Protein AF-A0A2V8CUX0-F1 (afdb_monomer)

Nearest PDB structures (foldseek):
  5nzb-assembly1_A  TM=4.390E-01  e=9.319E-01  Betula pendula
  4esp-assembly1_A  TM=5.390E-01  e=1.920E+00  Arachis hypogaea
  5nzc-assembly2_B  TM=5.403E-01  e=1.718E+00  Betula pendula
  5ev0-assembly1_A  TM=4.543E-01  e=1.718E+00  Ambrosia artemisiifolia
  5nzc-assembly1_A  TM=4.390E-01  e=1.816E+00  Betula pendula

Structure (mmCIF, N/CA/C/O backbone):
data_AF-A0A2V8CUX0-F1
#
_entry.id   AF-A0A2V8CUX0-F1
#
loop_
_atom_site.group_PDB
_atom_site.id
_atom_site.type_symbol
_atom_site.label_atom_id
_atom_site.label_alt_id
_atom_site.label_comp_id
_atom_site.label_asym_id
_atom_site.label_entity_id
_atom_site.label_seq_id
_atom_site.pdbx_PDB_ins_code
_atom_site.Cartn_x
_atom_site.Cartn_y
_atom_site.Cartn_z
_atom_site.occupancy
_atom_site.B_iso_or_equiv
_atom_site.auth_seq_id
_atom_site.auth_comp_id
_atom_site.auth_asym_id
_atom_site.auth_atom_id
_atom_site.pdbx_PDB_model_num
ATOM 1 N N . MET A 1 1 ? -3.749 7.203 16.126 1.00 83.12 1 MET A N 1
ATOM 2 C CA . MET A 1 1 ? -3.237 6.177 15.194 1.00 83.12 1 MET A CA 1
ATOM 3 C C . MET A 1 1 ? -1.963 5.581 15.747 1.00 83.12 1 MET A C 1
ATOM 5 O O . MET A 1 1 ? -1.175 6.320 16.321 1.00 83.12 1 MET A O 1
ATOM 9 N N . LEU A 1 2 ? -1.787 4.272 15.601 1.00 88.00 2 LEU A N 1
ATOM 10 C CA . LEU A 1 2 ? -0.517 3.590 15.820 1.00 88.00 2 LEU A CA 1
ATOM 11 C C . LEU A 1 2 ? 0.067 3.249 14.449 1.00 88.00 2 LEU A C 1
ATOM 13 O O . LEU A 1 2 ? -0.591 2.577 13.651 1.00 88.00 2 LEU A O 1
ATOM 17 N N . THR A 1 3 ? 1.283 3.724 14.193 1.00 90.56 3 THR A N 1
ATOM 18 C CA . THR A 1 3 ? 1.967 3.558 12.910 1.00 90.56 3 THR A CA 1
ATOM 19 C C . THR A 1 3 ? 3.257 2.778 13.119 1.00 90.56 3 THR A C 1
ATOM 21 O O . THR A 1 3 ? 4.060 3.117 13.986 1.00 90.56 3 THR A O 1
ATOM 24 N N . SER A 1 4 ? 3.469 1.746 12.309 1.00 93.50 4 SER A N 1
ATOM 25 C CA . SER A 1 4 ? 4.714 0.979 12.256 1.00 93.50 4 SER A CA 1
ATOM 26 C C . SER A 1 4 ? 5.248 0.992 10.830 1.00 93.50 4 SER A C 1
ATOM 28 O O . SER A 1 4 ? 4.482 0.811 9.883 1.00 93.50 4 SER A O 1
ATOM 30 N N . GLN A 1 5 ? 6.549 1.224 10.664 1.00 94.88 5 GLN A N 1
ATOM 31 C CA . GLN A 1 5 ? 7.182 1.332 9.353 1.00 94.88 5 GLN A CA 1
ATOM 32 C C . GLN A 1 5 ? 8.436 0.465 9.273 1.00 94.88 5 GLN A C 1
ATOM 34 O O . GLN A 1 5 ? 9.250 0.448 10.193 1.00 94.88 5 GLN A O 1
ATOM 39 N N . CYS A 1 6 ? 8.596 -0.216 8.142 1.00 94.81 6 CYS A N 1
ATOM 40 C CA . CYS A 1 6 ? 9.781 -0.987 7.804 1.00 94.81 6 CYS A CA 1
ATOM 41 C C . CYS A 1 6 ? 10.342 -0.524 6.456 1.00 94.81 6 CYS A C 1
ATOM 43 O O . CYS A 1 6 ? 9.588 -0.220 5.526 1.00 94.81 6 CYS A O 1
ATOM 45 N N . PHE A 1 7 ? 11.668 -0.514 6.352 1.00 94.25 7 PHE A N 1
ATOM 46 C CA . PHE A 1 7 ? 12.398 -0.217 5.125 1.00 94.25 7 PHE A CA 1
ATOM 47 C C . PHE A 1 7 ? 13.236 -1.431 4.743 1.00 94.25 7 PHE A C 1
ATOM 49 O O . PHE A 1 7 ? 14.029 -1.921 5.543 1.00 94.25 7 PHE A O 1
ATOM 56 N N . PHE A 1 8 ? 13.056 -1.908 3.517 1.00 92.38 8 PHE A N 1
ATOM 57 C CA . PHE A 1 8 ? 13.758 -3.062 2.975 1.00 92.38 8 PHE A CA 1
ATOM 58 C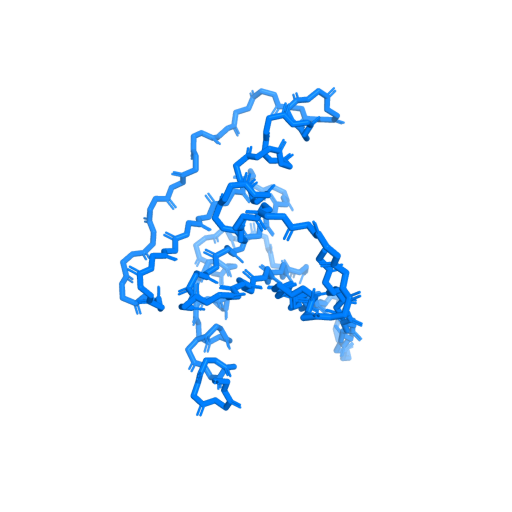 C . PHE A 1 8 ? 14.613 -2.612 1.797 1.00 92.38 8 PHE A C 1
ATOM 60 O O . PHE A 1 8 ? 14.095 -2.069 0.821 1.00 92.38 8 PHE A O 1
ATOM 67 N N . GLY A 1 9 ? 15.919 -2.834 1.894 1.00 91.25 9 GLY A N 1
ATOM 68 C CA . GLY A 1 9 ? 16.834 -2.740 0.761 1.00 91.25 9 GLY A CA 1
ATOM 69 C C . GLY A 1 9 ? 16.978 -4.091 0.066 1.00 91.25 9 GLY A C 1
ATOM 70 O O . GLY A 1 9 ? 16.717 -5.139 0.655 1.00 91.25 9 GLY A O 1
ATOM 71 N N . THR A 1 10 ? 17.419 -4.069 -1.186 1.00 83.31 10 THR A N 1
ATOM 72 C CA . THR A 1 10 ? 17.899 -5.267 -1.890 1.00 83.31 10 THR A CA 1
ATOM 73 C C . THR A 1 10 ? 19.376 -5.090 -2.238 1.00 83.31 10 THR A C 1
ATOM 75 O O . THR A 1 10 ? 19.922 -4.003 -2.074 1.00 83.31 10 THR A O 1
ATOM 78 N N . SER A 1 11 ? 20.027 -6.125 -2.772 1.00 81.31 11 SER A N 1
ATOM 79 C CA . SER A 1 11 ? 21.386 -6.013 -3.331 1.00 81.31 11 SER A CA 1
ATOM 80 C C . SER A 1 1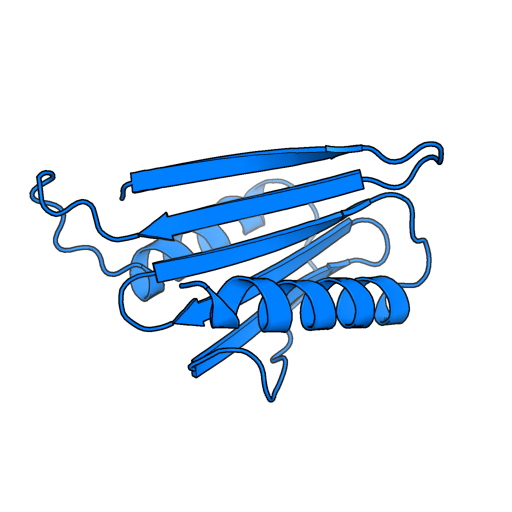1 ? 21.473 -5.107 -4.572 1.00 81.31 11 SER A C 1
ATOM 82 O O . SER A 1 11 ? 22.562 -4.830 -5.063 1.00 81.31 11 SER A O 1
ATOM 84 N N . THR A 1 12 ? 20.333 -4.637 -5.085 1.00 81.19 12 THR A N 1
ATOM 85 C CA . THR A 1 12 ? 20.223 -3.667 -6.183 1.00 81.19 12 THR A CA 1
ATOM 86 C C . THR A 1 12 ? 19.681 -2.335 -5.661 1.00 81.19 12 THR A C 1
ATOM 88 O O . THR A 1 12 ? 19.226 -2.249 -4.524 1.00 81.19 12 THR A O 1
ATOM 91 N N . ALA A 1 13 ? 19.603 -1.304 -6.508 1.00 81.50 13 ALA A N 1
ATOM 92 C CA . ALA A 1 13 ? 19.001 -0.007 -6.161 1.00 81.50 13 ALA A CA 1
ATOM 93 C C . ALA A 1 13 ? 17.473 -0.045 -5.884 1.00 81.50 13 ALA A C 1
ATOM 95 O O . ALA A 1 13 ? 16.817 0.997 -5.876 1.00 81.50 13 ALA A O 1
ATOM 96 N N . ARG A 1 14 ? 16.879 -1.231 -5.689 1.00 89.19 14 ARG A N 1
ATOM 97 C CA . ARG A 1 14 ? 15.474 -1.397 -5.309 1.00 89.19 14 ARG A CA 1
ATOM 98 C C . ARG A 1 14 ? 15.306 -1.326 -3.802 1.00 89.19 14 ARG A C 1
ATOM 100 O O . ARG A 1 14 ? 16.063 -1.944 -3.050 1.00 89.19 14 ARG A O 1
ATOM 107 N N . SER A 1 15 ? 14.255 -0.634 -3.392 1.00 92.31 15 SER A N 1
ATOM 108 C CA . SER A 1 15 ? 13.859 -0.496 -1.997 1.00 92.31 15 SER A CA 1
ATOM 109 C C . SER A 1 15 ? 12.350 -0.627 -1.847 1.00 92.31 15 SER A C 1
ATOM 111 O O . SER A 1 15 ? 11.591 -0.364 -2.781 1.00 92.31 15 SER A O 1
ATOM 113 N N . VAL A 1 16 ? 11.907 -1.039 -0.664 1.00 93.81 16 VAL A N 1
ATOM 114 C CA . VAL A 1 16 ? 10.492 -1.089 -0.299 1.00 93.81 16 VAL A CA 1
ATOM 115 C C . VAL A 1 16 ? 10.306 -0.403 1.043 1.00 93.81 16 VAL A C 1
ATOM 117 O O . VAL A 1 16 ? 10.986 -0.734 2.010 1.00 93.81 16 VAL A O 1
ATOM 120 N N . SER A 1 17 ? 9.365 0.534 1.116 1.00 94.00 17 SER A N 1
ATOM 121 C CA . SER A 1 17 ? 8.856 1.049 2.387 1.00 94.00 17 SER A CA 1
ATOM 122 C C . SER A 1 17 ? 7.458 0.489 2.609 1.00 94.00 17 SER A C 1
ATOM 124 O O . SER A 1 17 ? 6.581 0.683 1.765 1.00 94.00 17 SER A O 1
ATOM 126 N N . LEU A 1 18 ? 7.271 -0.215 3.725 1.00 94.38 18 LEU A N 1
ATOM 127 C CA . LEU A 1 18 ? 5.990 -0.759 4.166 1.00 94.38 18 LEU A CA 1
ATOM 128 C C . LEU A 1 18 ? 5.580 -0.046 5.450 1.00 94.38 18 LEU A C 1
ATOM 130 O O . LEU A 1 18 ? 6.293 -0.111 6.449 1.00 94.38 18 LEU A O 1
ATOM 134 N N . THR A 1 19 ? 4.419 0.593 5.434 1.00 95.06 19 THR A N 1
ATOM 135 C CA . THR A 1 19 ? 3.834 1.229 6.613 1.00 95.06 19 THR A CA 1
ATOM 136 C C . 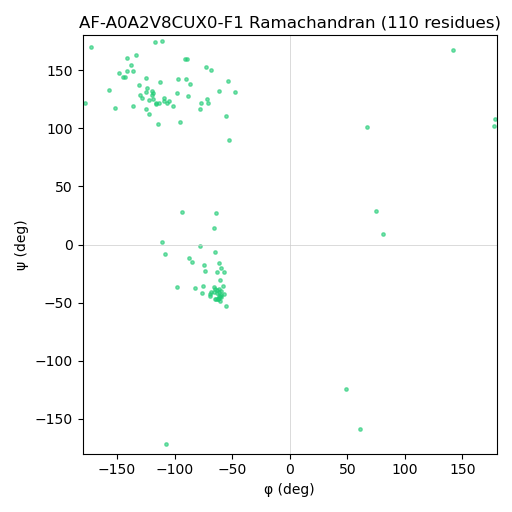THR A 1 19 ? 2.486 0.602 6.914 1.00 95.06 19 THR A C 1
ATOM 138 O O . THR A 1 19 ? 1.640 0.487 6.029 1.00 95.06 19 THR A O 1
ATOM 141 N N . VAL A 1 20 ? 2.280 0.243 8.175 1.00 93.75 20 VAL A N 1
ATOM 142 C CA . VAL A 1 20 ? 0.997 -0.184 8.721 1.00 93.75 20 VAL A CA 1
ATOM 143 C C . VAL A 1 20 ? 0.494 0.920 9.635 1.00 93.75 20 VAL A C 1
ATOM 145 O O . VAL A 1 20 ? 1.191 1.296 10.575 1.00 93.75 20 VAL A O 1
ATOM 148 N N . THR A 1 21 ? -0.707 1.426 9.378 1.00 92.31 21 THR A N 1
ATOM 149 C CA . THR A 1 21 ? -1.378 2.374 10.272 1.00 92.31 21 THR A CA 1
ATOM 150 C C . THR A 1 21 ? -2.687 1.770 10.736 1.00 92.31 21 THR A C 1
ATOM 152 O O . THR A 1 21 ? -3.491 1.351 9.907 1.00 92.31 21 THR A O 1
ATOM 155 N N . ARG A 1 22 ? -2.915 1.749 12.047 1.00 90.31 22 ARG A N 1
ATOM 156 C CA . ARG A 1 22 ? -4.153 1.248 12.654 1.00 90.31 22 ARG A CA 1
ATOM 157 C C . ARG A 1 22 ? -4.686 2.195 13.718 1.00 90.31 22 ARG A C 1
ATOM 159 O O . ARG A 1 22 ? -3.953 3.065 14.212 1.00 90.31 22 ARG A O 1
ATOM 166 N N . ALA A 1 23 ? -5.951 2.019 14.083 1.00 85.31 23 ALA A N 1
ATOM 167 C CA . ALA A 1 23 ? -6.502 2.673 15.262 1.00 85.31 23 ALA A CA 1
ATOM 168 C C . ALA A 1 23 ? -5.625 2.356 16.490 1.00 85.31 23 ALA A C 1
ATOM 170 O O . ALA A 1 23 ? -5.088 1.256 16.625 1.00 85.31 23 ALA A O 1
ATOM 171 N N . ASN A 1 24 ? -5.412 3.347 17.359 1.00 82.19 24 ASN A N 1
ATOM 172 C CA . ASN A 1 24 ? -4.725 3.103 18.625 1.00 82.19 24 ASN A CA 1
ATOM 173 C C . ASN A 1 24 ? -5.802 2.882 19.693 1.00 82.19 24 ASN A C 1
ATOM 175 O O . ASN A 1 24 ? -6.391 3.877 20.101 1.00 82.19 24 ASN A O 1
ATOM 179 N N . PRO A 1 25 ? -6.058 1.648 20.159 1.00 71.38 25 PRO A N 1
ATOM 180 C CA . PRO A 1 25 ? -7.110 1.396 21.145 1.00 71.38 25 PRO A CA 1
ATOM 181 C C . PRO A 1 25 ? -6.856 2.100 22.489 1.00 71.38 25 PRO A C 1
ATOM 183 O O . PRO A 1 25 ? -7.802 2.393 23.207 1.00 71.38 25 PRO A O 1
ATOM 186 N N . ALA A 1 26 ? -5.597 2.424 22.813 1.00 75.00 26 ALA A N 1
ATOM 187 C CA . ALA A 1 26 ? -5.235 3.182 24.014 1.00 75.00 26 ALA A CA 1
ATOM 188 C C . ALA A 1 26 ? -5.272 4.710 23.813 1.00 75.00 26 ALA A C 1
ATOM 190 O O . ALA A 1 26 ? -5.166 5.469 24.772 1.00 75.00 26 ALA A O 1
ATOM 191 N N . GLY A 1 27 ? -5.376 5.181 22.569 1.00 64.62 27 GLY A N 1
ATOM 192 C CA . GLY A 1 27 ? -5.461 6.601 22.255 1.00 64.62 27 GLY A CA 1
ATOM 193 C C . GLY A 1 27 ? -6.907 6.954 21.957 1.00 64.62 27 GLY A C 1
ATOM 194 O O . GLY A 1 27 ? -7.450 6.436 20.991 1.00 64.62 27 GLY A O 1
ATOM 195 N N . GLY A 1 28 ? -7.514 7.860 22.725 1.00 64.38 28 GLY A N 1
ATOM 196 C CA . GLY A 1 28 ? -8.915 8.298 22.578 1.00 64.38 28 GLY A CA 1
ATOM 197 C C . GLY A 1 28 ? -9.269 9.021 21.264 1.00 64.38 28 GLY A C 1
ATOM 198 O O . GLY A 1 28 ? -10.162 9.858 21.234 1.00 64.38 28 GLY A O 1
ATOM 199 N N . SER A 1 29 ? -8.552 8.752 20.174 1.00 67.81 29 SER A N 1
ATOM 200 C CA . SER A 1 29 ? -8.833 9.268 18.844 1.00 67.81 29 SER A CA 1
ATOM 201 C C . SER A 1 29 ? -9.985 8.483 18.220 1.00 67.81 29 SER A C 1
ATOM 203 O O . SER A 1 29 ? -9.857 7.296 17.937 1.00 67.81 29 SER A O 1
ATOM 205 N N . THR A 1 30 ? -11.090 9.173 17.946 1.00 70.69 30 THR A N 1
ATOM 206 C CA . THR A 1 30 ? -12.248 8.655 17.195 1.00 70.69 30 THR A CA 1
ATOM 207 C C . THR A 1 30 ? -12.014 8.628 15.681 1.00 70.69 30 THR A C 1
ATOM 209 O O . THR A 1 30 ? -12.889 8.229 14.912 1.00 70.69 30 THR A O 1
ATOM 212 N N . LEU A 1 31 ? -10.842 9.081 15.226 1.00 77.06 31 LEU A N 1
ATOM 213 C CA . LEU A 1 31 ? -10.523 9.178 13.813 1.00 77.06 31 LEU A CA 1
ATOM 214 C C . LEU A 1 31 ? -10.346 7.772 13.240 1.00 77.06 31 LEU A C 1
ATOM 216 O O . LEU A 1 31 ? -9.482 7.023 13.689 1.00 77.06 31 LEU A O 1
ATOM 220 N N . SER A 1 32 ? -11.141 7.417 12.230 1.00 81.06 32 SER A N 1
ATOM 221 C CA . SER A 1 32 ? -10.974 6.142 11.537 1.00 81.06 32 SER A CA 1
ATOM 222 C C . SER A 1 32 ? -9.728 6.173 10.641 1.00 81.06 32 SER A C 1
ATOM 224 O O . SER A 1 32 ? -9.346 7.234 10.140 1.00 81.06 32 SER A O 1
ATOM 226 N N . PRO A 1 33 ? -9.086 5.028 10.373 1.00 81.50 33 PRO A N 1
ATOM 227 C CA . PRO A 1 33 ? -7.941 4.959 9.463 1.00 81.50 33 PRO A CA 1
ATOM 228 C C . PRO A 1 33 ? -8.275 5.473 8.068 1.00 81.50 33 PRO A C 1
ATOM 230 O O . PRO A 1 33 ? -7.451 6.146 7.457 1.00 81.50 33 PRO A O 1
ATOM 233 N N . ARG A 1 34 ? -9.504 5.236 7.589 1.00 80.88 34 ARG A N 1
ATOM 234 C CA . ARG A 1 34 ? -10.003 5.795 6.327 1.00 80.88 34 ARG A CA 1
ATOM 235 C C . ARG A 1 34 ? -10.041 7.327 6.367 1.00 80.88 34 ARG A C 1
ATOM 237 O O . ARG A 1 34 ? -9.602 7.961 5.409 1.00 80.88 34 ARG A O 1
ATOM 244 N N . ALA A 1 35 ? -10.520 7.920 7.461 1.00 80.38 35 ALA A N 1
ATOM 245 C CA . ALA A 1 35 ? -10.561 9.372 7.632 1.00 80.38 35 ALA A CA 1
ATOM 246 C C . ALA A 1 35 ? -9.156 9.978 7.788 1.00 80.38 35 ALA A C 1
ATOM 248 O O . ALA A 1 35 ? -8.840 10.954 7.114 1.00 80.38 35 ALA A O 1
ATOM 249 N N . TYR A 1 36 ? -8.286 9.362 8.592 1.00 79.94 36 TYR A N 1
ATOM 250 C CA . TYR A 1 36 ? -6.888 9.780 8.737 1.00 79.94 36 TYR A CA 1
ATOM 251 C C . TYR A 1 36 ? -6.137 9.718 7.411 1.00 79.94 36 TYR A C 1
ATOM 253 O O . TYR A 1 36 ? -5.455 10.666 7.039 1.00 79.94 36 TYR A O 1
ATOM 261 N N . ARG A 1 37 ? -6.315 8.628 6.660 1.00 77.62 37 ARG A N 1
ATOM 262 C CA . ARG A 1 37 ? -5.771 8.473 5.315 1.00 77.62 37 ARG A CA 1
ATOM 263 C C . ARG A 1 37 ? -6.215 9.631 4.416 1.00 77.62 37 ARG A C 1
AT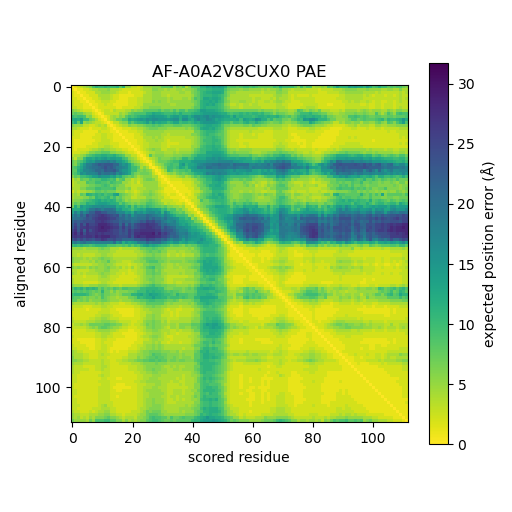OM 265 O O . ARG A 1 37 ? -5.359 10.282 3.830 1.00 77.62 37 ARG A O 1
ATOM 272 N N . ARG A 1 38 ? -7.521 9.922 4.329 1.00 76.94 38 ARG A N 1
ATOM 273 C CA . ARG A 1 38 ? -8.039 11.051 3.529 1.00 76.94 38 ARG A CA 1
ATOM 274 C C . ARG A 1 38 ? -7.428 12.391 3.952 1.00 76.94 38 ARG A C 1
ATOM 276 O O . ARG A 1 38 ? -7.026 13.157 3.089 1.00 76.94 38 ARG A O 1
ATOM 283 N N . GLN A 1 39 ? -7.288 12.644 5.253 1.00 75.62 39 GLN A N 1
ATOM 284 C CA . GLN A 1 39 ? -6.647 13.866 5.752 1.00 75.62 39 GLN A CA 1
ATOM 285 C C . GLN A 1 39 ? -5.168 13.974 5.355 1.00 75.62 39 GLN A C 1
ATOM 287 O O . GLN A 1 39 ? -4.734 15.051 4.962 1.00 75.62 39 GLN A O 1
ATOM 292 N N . GLN A 1 40 ? -4.400 12.879 5.426 1.00 69.19 40 GLN A N 1
ATOM 293 C CA . GLN A 1 40 ? -2.993 12.881 5.001 1.00 69.19 40 GLN A CA 1
ATOM 294 C C . GLN A 1 40 ? -2.860 13.180 3.505 1.00 69.19 40 GLN A C 1
ATOM 296 O O . GLN A 1 40 ? -2.004 13.965 3.118 1.00 69.19 40 GLN A O 1
ATOM 301 N N . PHE A 1 41 ? -3.763 12.644 2.679 1.00 64.69 41 PHE A N 1
ATOM 302 C CA . PHE A 1 41 ? -3.776 12.936 1.245 1.00 64.69 41 PHE A CA 1
ATOM 303 C C . PHE A 1 41 ? -4.006 14.416 0.926 1.00 64.69 41 PHE A C 1
ATOM 305 O O . PHE A 1 41 ? -3.326 14.943 0.056 1.00 64.69 41 PHE A O 1
ATOM 312 N N . HIS A 1 42 ? -4.873 15.104 1.671 1.00 57.25 42 HIS A N 1
ATOM 313 C CA . HIS A 1 42 ? -5.068 16.550 1.510 1.00 57.25 42 HIS A CA 1
ATOM 314 C C . HIS A 1 42 ? -3.908 17.394 2.056 1.00 57.25 42 HIS A C 1
ATOM 316 O O . HIS A 1 42 ? -3.732 18.539 1.649 1.00 57.25 42 HIS A O 1
ATOM 322 N N . ARG A 1 43 ? -3.106 16.859 2.987 1.00 52.00 43 ARG A N 1
ATOM 323 C CA . ARG A 1 43 ? -1.934 17.564 3.524 1.00 52.00 43 ARG A CA 1
ATOM 324 C C . ARG A 1 43 ? -0.714 17.435 2.609 1.00 52.00 43 ARG A C 1
ATOM 326 O O . ARG A 1 43 ? 0.019 18.406 2.448 1.00 52.00 43 ARG A O 1
ATOM 333 N N . ASP A 1 44 ? -0.532 16.271 1.989 1.00 46.56 44 ASP A N 1
ATOM 334 C CA . ASP A 1 44 ? 0.586 15.985 1.080 1.00 46.56 44 ASP A CA 1
ATOM 335 C C . ASP A 1 44 ? 0.429 16.668 -0.300 1.00 46.56 44 ASP A C 1
ATOM 337 O O . ASP A 1 44 ? 1.423 16.867 -1.000 1.00 46.56 44 ASP A O 1
ATOM 341 N N . GLU A 1 45 ? -0.782 17.115 -0.670 1.00 46.66 45 GLU A N 1
ATOM 342 C CA . GLU A 1 45 ? -1.050 17.930 -1.876 1.00 46.66 45 GLU A CA 1
ATOM 343 C C . GLU A 1 45 ? -0.238 19.240 -1.923 1.00 46.66 45 GLU A C 1
ATOM 345 O O . GLU A 1 45 ? 0.016 19.775 -3.003 1.00 46.66 45 GLU A O 1
ATOM 350 N N . HIS A 1 46 ? 0.210 19.750 -0.771 1.00 40.09 46 HIS A N 1
ATOM 351 C CA . HIS A 1 46 ? 1.004 20.976 -0.695 1.00 40.09 46 HIS A CA 1
ATOM 352 C C . HIS A 1 46 ? 2.514 20.768 -0.905 1.00 40.09 46 HIS A C 1
ATOM 354 O O . HIS A 1 46 ? 3.210 21.757 -1.141 1.00 40.09 46 HIS A O 1
ATOM 360 N N . GLU A 1 47 ? 3.044 19.536 -0.843 1.00 41.59 47 GLU A N 1
ATOM 361 C CA . GLU A 1 47 ? 4.497 19.333 -0.710 1.00 41.59 47 GLU A CA 1
ATOM 362 C C . GLU A 1 47 ? 5.245 18.793 -1.935 1.00 41.59 47 GLU A C 1
ATOM 364 O O . GLU A 1 47 ? 6.473 18.839 -1.913 1.00 41.59 47 GLU A O 1
ATOM 369 N N . LYS A 1 48 ? 4.587 18.364 -3.024 1.00 39.38 48 LYS A N 1
ATOM 370 C CA . LYS A 1 48 ? 5.210 18.231 -4.363 1.00 39.38 48 LYS A CA 1
ATOM 371 C C . LYS A 1 48 ? 4.199 17.773 -5.413 1.00 39.38 48 LYS A C 1
ATOM 373 O O . LYS A 1 48 ? 3.682 16.669 -5.337 1.00 39.38 48 LYS A O 1
ATOM 378 N N . GLU A 1 49 ? 4.060 18.607 -6.441 1.00 39.00 49 GLU A N 1
ATOM 379 C CA . GLU A 1 49 ? 3.526 18.278 -7.767 1.00 39.00 49 GLU A CA 1
ATOM 380 C C . GLU A 1 49 ? 2.032 17.913 -7.820 1.00 39.00 49 GLU A C 1
ATOM 382 O O . GLU A 1 49 ? 1.604 16.786 -7.588 1.00 39.00 49 GLU A O 1
ATOM 387 N N . ARG A 1 50 ? 1.243 18.908 -8.245 1.00 40.47 50 ARG A N 1
ATOM 388 C CA . ARG A 1 50 ? -0.074 18.741 -8.866 1.00 40.47 50 ARG A CA 1
ATOM 389 C C . ARG A 1 50 ? 0.023 17.764 -10.047 1.00 40.47 50 ARG A C 1
ATOM 391 O O . ARG A 1 50 ? 0.311 18.217 -11.145 1.00 40.47 50 ARG A O 1
ATOM 398 N N . ASP A 1 51 ? -0.164 16.468 -9.819 1.00 42.84 51 ASP A N 1
ATOM 399 C CA . ASP A 1 51 ? -0.908 15.557 -10.704 1.00 42.84 51 ASP A CA 1
ATOM 400 C C . ASP A 1 51 ? -0.865 14.127 -10.150 1.00 42.84 51 ASP A C 1
ATOM 402 O O . ASP A 1 51 ? 0.142 13.430 -10.278 1.00 42.84 51 ASP A O 1
ATOM 406 N N . THR A 1 52 ? -1.941 13.671 -9.510 1.00 51.97 52 THR A N 1
ATOM 407 C CA . THR A 1 52 ? -2.557 12.358 -9.773 1.00 51.97 52 THR A CA 1
ATOM 408 C C . THR A 1 52 ? -3.727 12.169 -8.825 1.00 51.97 52 THR A C 1
ATOM 410 O O . THR A 1 52 ? -3.550 11.904 -7.635 1.00 51.97 52 THR A O 1
ATOM 413 N N . GLU A 1 53 ? -4.939 12.240 -9.370 1.00 66.69 53 GLU A N 1
ATOM 414 C CA . GLU A 1 53 ? -6.099 11.637 -8.727 1.00 66.69 53 GLU A CA 1
ATOM 415 C C . GLU A 1 53 ? -5.737 10.209 -8.298 1.00 66.69 53 GLU A C 1
ATOM 417 O O . GLU A 1 53 ? -5.146 9.437 -9.063 1.00 66.69 53 GLU A O 1
ATOM 422 N N . ALA A 1 54 ? -6.033 9.866 -7.045 1.00 79.75 54 ALA A N 1
ATOM 423 C CA . ALA A 1 54 ? -5.748 8.544 -6.514 1.00 79.75 54 ALA A CA 1
ATOM 424 C C . ALA A 1 54 ? -6.410 7.476 -7.403 1.00 79.75 54 ALA A C 1
ATOM 426 O O . ALA A 1 54 ? -7.634 7.344 -7.429 1.00 79.75 54 ALA A O 1
ATOM 427 N N . ARG A 1 55 ? -5.605 6.691 -8.127 1.00 88.62 55 ARG A N 1
ATOM 428 C CA . ARG A 1 55 ? -6.105 5.674 -9.060 1.00 88.62 55 ARG A CA 1
ATOM 429 C C . ARG A 1 55 ? -6.577 4.459 -8.283 1.00 88.62 55 ARG A C 1
ATOM 431 O O . ARG A 1 55 ? -5.787 3.859 -7.555 1.00 88.62 55 ARG A O 1
ATOM 438 N N . LEU A 1 56 ? -7.841 4.075 -8.443 1.00 90.19 56 LEU A N 1
ATOM 439 C CA . LEU A 1 56 ? -8.385 2.872 -7.813 1.00 90.19 56 LEU A CA 1
ATOM 440 C C . LEU A 1 56 ? -7.640 1.624 -8.313 1.00 90.19 56 LEU A C 1
ATOM 442 O O . LEU A 1 56 ? -7.473 1.422 -9.514 1.00 90.19 56 LEU A O 1
ATOM 446 N N . ILE A 1 57 ? -7.223 0.767 -7.385 1.00 93.50 57 ILE A N 1
ATOM 447 C CA . ILE A 1 57 ? -6.576 -0.514 -7.669 1.00 93.50 57 ILE A CA 1
ATOM 448 C C . ILE A 1 57 ? -7.498 -1.632 -7.191 1.00 93.50 57 ILE A C 1
ATOM 450 O O . ILE A 1 57 ? -7.588 -1.927 -6.003 1.00 93.50 57 ILE A O 1
ATOM 454 N N . ALA A 1 58 ? -8.179 -2.277 -8.135 1.00 93.12 58 ALA A N 1
ATOM 455 C CA . ALA A 1 58 ? -9.104 -3.358 -7.823 1.00 93.12 58 ALA A CA 1
ATOM 456 C C . ALA A 1 58 ? -8.391 -4.622 -7.304 1.00 93.12 58 ALA A C 1
ATOM 458 O O . ALA A 1 58 ? -7.262 -4.949 -7.704 1.00 93.12 58 ALA A O 1
ATOM 459 N N . GLY A 1 59 ? -9.100 -5.372 -6.455 1.00 93.00 59 GLY A N 1
ATOM 460 C CA . GLY A 1 59 ? -8.691 -6.694 -5.974 1.00 93.00 59 GLY A CA 1
ATOM 461 C C . GLY A 1 59 ? -7.579 -6.676 -4.924 1.00 93.00 59 GLY A C 1
ATOM 462 O O . GLY A 1 59 ? -6.792 -7.616 -4.878 1.00 93.00 59 GLY A O 1
ATOM 463 N N . VAL A 1 60 ? -7.469 -5.611 -4.124 1.00 94.19 60 VAL A N 1
ATOM 464 C CA . VAL A 1 60 ? -6.517 -5.511 -3.007 1.00 94.19 60 VAL A CA 1
ATOM 465 C C . VAL A 1 60 ? -7.227 -4.926 -1.792 1.00 94.19 60 VAL A C 1
ATOM 467 O O . VAL A 1 60 ? -7.684 -3.789 -1.839 1.00 94.19 60 VAL A O 1
ATOM 470 N N . GLY A 1 61 ? -7.275 -5.684 -0.695 1.00 90.25 61 GLY A N 1
ATOM 471 C CA . GLY A 1 61 ? -7.999 -5.264 0.508 1.00 90.25 61 GLY A CA 1
ATOM 472 C C . GLY A 1 61 ? -9.494 -5.060 0.248 1.00 90.25 61 GLY A C 1
ATOM 473 O O . GLY A 1 61 ? -10.044 -5.600 -0.710 1.00 90.25 61 GLY A O 1
ATOM 474 N N . GLU A 1 62 ? -10.136 -4.284 1.113 1.00 92.31 62 GLU A N 1
ATOM 475 C CA . GLU A 1 62 ? -11.503 -3.796 0.888 1.00 92.31 62 GLU A CA 1
ATOM 476 C C . GLU A 1 62 ? -11.517 -2.674 -0.151 1.00 92.31 62 GLU A C 1
ATOM 478 O O . GLU A 1 62 ? -12.435 -2.556 -0.956 1.00 92.31 62 GLU A O 1
ATOM 483 N N . GLU A 1 63 ? -10.476 -1.846 -0.133 1.00 91.56 63 GLU A N 1
ATOM 484 C CA . GLU A 1 63 ? -10.339 -0.702 -1.016 1.00 91.56 63 GLU A CA 1
ATOM 485 C C . GLU A 1 63 ? -8.857 -0.343 -1.142 1.00 91.56 63 GLU A C 1
ATOM 487 O O . GLU A 1 63 ? -8.147 -0.249 -0.137 1.00 91.56 63 GLU A O 1
ATOM 492 N N . ALA A 1 64 ? -8.368 -0.127 -2.362 1.00 93.38 64 ALA A N 1
ATOM 493 C CA . ALA A 1 64 ? -6.975 0.230 -2.578 1.00 93.38 64 ALA A CA 1
ATOM 494 C C . ALA A 1 64 ? -6.795 1.266 -3.676 1.00 93.38 64 ALA A C 1
ATOM 496 O O . ALA A 1 64 ? -7.559 1.327 -4.636 1.00 93.38 64 ALA A O 1
ATOM 497 N N . TYR A 1 65 ? -5.753 2.077 -3.527 1.00 92.06 65 TYR A N 1
ATOM 498 C CA . TYR A 1 65 ? -5.468 3.184 -4.423 1.00 92.06 65 TYR A CA 1
ATOM 499 C C . TYR A 1 65 ? -3.980 3.385 -4.601 1.00 92.06 65 TYR A C 1
ATOM 501 O O . TYR A 1 65 ? -3.207 3.264 -3.651 1.00 92.06 65 TYR A O 1
ATOM 509 N N . TRP A 1 66 ? -3.598 3.764 -5.806 1.00 91.25 66 TRP A N 1
ATOM 510 C CA . TRP A 1 66 ? -2.266 4.225 -6.122 1.00 91.25 66 TRP A CA 1
ATOM 511 C C . TRP A 1 66 ? -2.229 5.748 -6.134 1.00 91.25 66 TRP A C 1
ATOM 513 O O . TRP A 1 66 ? -3.046 6.388 -6.796 1.00 91.25 66 TRP A O 1
ATOM 523 N N . THR A 1 67 ? -1.255 6.317 -5.436 1.00 87.06 67 THR A N 1
ATOM 524 C CA . THR A 1 67 ? -0.959 7.751 -5.493 1.00 87.06 67 THR A CA 1
ATOM 525 C C . THR A 1 67 ? 0.493 7.942 -5.869 1.00 87.06 67 THR A C 1
ATOM 527 O O . THR A 1 67 ? 1.369 7.322 -5.256 1.00 87.06 67 THR A O 1
ATOM 530 N N . GLY A 1 68 ? 0.755 8.800 -6.845 1.00 81.06 68 GLY A N 1
ATOM 531 C CA . GLY A 1 68 ? 2.104 9.064 -7.306 1.00 81.06 68 GLY A CA 1
ATOM 532 C C . GLY A 1 68 ? 2.191 9.257 -8.807 1.00 81.06 68 GLY A C 1
ATOM 533 O O .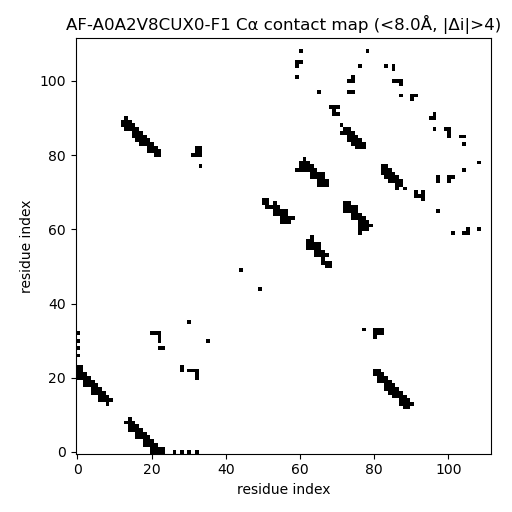 GLY A 1 68 ? 1.278 8.920 -9.561 1.00 81.06 68 GLY A O 1
ATOM 534 N N . ASN A 1 69 ? 3.348 9.757 -9.209 1.00 74.25 69 ASN A N 1
ATOM 535 C CA . ASN A 1 69 ? 3.697 10.090 -10.573 1.00 74.25 69 ASN A CA 1
ATOM 536 C C . ASN A 1 69 ? 4.707 9.082 -11.153 1.00 74.25 69 ASN A C 1
ATOM 538 O O . ASN A 1 69 ? 5.079 8.069 -10.547 1.00 74.25 69 ASN A O 1
ATOM 542 N N . ARG A 1 70 ? 5.223 9.391 -12.347 1.00 72.19 70 ARG A N 1
ATOM 543 C CA . ARG A 1 70 ? 6.211 8.551 -13.040 1.00 72.19 70 ARG A CA 1
ATOM 544 C C . ARG A 1 70 ? 7.520 8.341 -12.264 1.00 72.19 70 ARG A C 1
ATOM 546 O O . ARG A 1 70 ? 8.207 7.351 -12.507 1.00 72.19 70 ARG A O 1
ATOM 553 N N . PHE A 1 71 ? 7.858 9.189 -11.298 1.00 74.56 71 PHE A N 1
ATOM 554 C CA . PHE A 1 71 ? 9.093 9.093 -10.517 1.00 74.56 71 PHE A CA 1
ATOM 555 C C . PHE A 1 71 ? 8.909 8.416 -9.158 1.00 74.56 71 PHE A C 1
ATOM 557 O O . PHE A 1 71 ? 9.793 7.673 -8.733 1.00 74.56 71 PHE A O 1
ATOM 564 N N . ALA A 1 72 ? 7.777 8.638 -8.493 1.00 81.94 72 ALA A N 1
ATOM 565 C CA . ALA A 1 72 ? 7.520 8.122 -7.155 1.00 81.94 72 ALA A CA 1
ATOM 566 C C . ALA A 1 72 ? 6.035 7.837 -6.943 1.00 81.94 72 ALA A C 1
ATOM 568 O O . ALA A 1 72 ? 5.178 8.541 -7.462 1.00 81.94 72 ALA A O 1
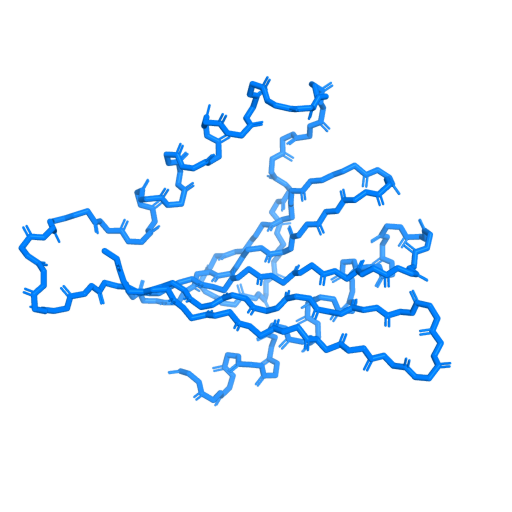ATOM 569 N N . GLY A 1 73 ? 5.729 6.827 -6.131 1.00 89.00 73 GLY A N 1
ATOM 570 C CA . GLY A 1 73 ? 4.357 6.532 -5.747 1.00 89.00 73 GLY A CA 1
ATOM 571 C C . GLY A 1 73 ? 4.250 5.461 -4.676 1.00 89.00 73 GLY A C 1
ATOM 572 O O . GLY A 1 73 ? 5.234 4.802 -4.312 1.00 89.00 73 GLY A O 1
ATOM 573 N N . ALA A 1 74 ? 3.043 5.316 -4.146 1.00 93.19 74 ALA A N 1
ATOM 574 C CA . ALA A 1 74 ? 2.717 4.318 -3.149 1.00 93.19 74 ALA A CA 1
ATOM 575 C C . ALA A 1 74 ? 1.308 3.754 -3.357 1.00 93.19 74 ALA A C 1
ATOM 577 O O . ALA A 1 74 ? 0.369 4.463 -3.720 1.00 93.19 74 ALA A O 1
ATOM 578 N N . LEU A 1 75 ? 1.175 2.459 -3.077 1.00 94.75 75 LEU A N 1
ATOM 579 C CA . LEU A 1 75 ? -0.098 1.766 -2.983 1.00 94.75 75 LEU A CA 1
ATOM 580 C C . LEU A 1 75 ? -0.614 1.866 -1.552 1.00 94.75 75 LEU A C 1
ATOM 582 O O . LEU A 1 75 ? 0.087 1.488 -0.614 1.00 94.75 75 LEU A O 1
ATOM 586 N N . TYR A 1 76 ? -1.853 2.310 -1.402 1.00 93.75 76 TYR A N 1
ATOM 587 C CA . TYR A 1 76 ? -2.575 2.326 -0.142 1.00 93.75 76 TYR A CA 1
ATOM 588 C C . TYR A 1 76 ? -3.679 1.282 -0.190 1.00 93.75 76 TYR A C 1
ATOM 590 O O . TYR A 1 76 ? -4.492 1.333 -1.106 1.00 93.75 76 TYR A O 1
ATOM 598 N N . ALA A 1 77 ? -3.732 0.369 0.776 1.00 94.62 77 ALA A N 1
ATOM 599 C CA . ALA A 1 77 ? -4.754 -0.675 0.845 1.00 94.62 77 ALA A CA 1
ATOM 600 C C . ALA A 1 77 ? -5.424 -0.686 2.221 1.00 94.62 77 ALA A C 1
ATOM 602 O O . ALA A 1 77 ? -4.738 -0.765 3.238 1.00 94.62 77 ALA A O 1
ATOM 603 N N . LEU A 1 78 ? -6.751 -0.602 2.241 1.00 91.62 78 LEU A N 1
ATOM 604 C CA . LEU A 1 78 ? -7.589 -0.642 3.434 1.00 91.62 78 LEU A CA 1
ATOM 605 C C . LEU A 1 78 ? -8.004 -2.077 3.764 1.00 91.62 78 LEU A C 1
ATOM 607 O O . LEU A 1 78 ? -8.292 -2.883 2.874 1.00 91.62 78 LEU A O 1
ATOM 611 N N . ARG A 1 79 ? -8.054 -2.365 5.062 1.00 89.69 79 ARG A N 1
ATOM 612 C CA . ARG A 1 79 ? -8.640 -3.574 5.638 1.00 89.69 79 ARG A CA 1
ATOM 613 C C . ARG A 1 79 ? -9.124 -3.231 7.042 1.00 89.69 79 ARG A C 1
ATOM 615 O O . ARG A 1 79 ? -8.298 -2.875 7.874 1.00 89.69 79 ARG A O 1
ATOM 622 N N . GLY A 1 80 ? -10.423 -3.323 7.303 1.00 86.88 80 GLY A N 1
ATOM 623 C CA . GLY A 1 80 ? -11.012 -3.007 8.601 1.00 86.88 80 GLY A CA 1
ATOM 624 C C . GLY A 1 80 ? -10.554 -1.655 9.161 1.00 86.88 80 GLY A C 1
ATOM 625 O O . GLY A 1 80 ? -10.665 -0.610 8.514 1.00 86.88 80 GLY A O 1
ATOM 626 N N . ASP A 1 81 ? -10.004 -1.681 10.374 1.00 86.62 81 ASP A N 1
ATOM 627 C CA . ASP A 1 81 ? -9.484 -0.520 11.097 1.00 86.62 81 ASP A CA 1
ATOM 628 C C . ASP A 1 81 ? -7.973 -0.291 10.880 1.00 86.62 81 ASP A C 1
ATOM 630 O O . ASP A 1 81 ? -7.291 0.344 11.697 1.00 86.62 81 ASP A O 1
ATOM 634 N N . MET A 1 82 ? -7.452 -0.710 9.728 1.00 89.88 82 MET A N 1
ATOM 635 C CA . MET A 1 82 ? -6.078 -0.446 9.333 1.00 89.88 82 MET A CA 1
ATOM 636 C C . MET A 1 82 ? -5.925 -0.127 7.844 1.00 89.88 82 MET A C 1
ATOM 638 O O . MET A 1 82 ? -6.765 -0.444 7.000 1.00 89.88 82 MET A O 1
ATOM 642 N N . PHE A 1 83 ? -4.802 0.503 7.505 1.00 91.94 83 PHE A N 1
ATOM 643 C CA . PHE A 1 83 ? -4.341 0.587 6.128 1.00 91.94 83 PHE A CA 1
ATOM 644 C C . PHE A 1 83 ? -2.845 0.323 6.007 1.00 91.94 83 PHE A C 1
ATOM 646 O O . PHE A 1 83 ? -2.043 0.640 6.891 1.00 91.94 83 PHE A O 1
ATOM 653 N N . LEU A 1 84 ? -2.487 -0.237 4.859 1.00 94.12 84 LEU A N 1
ATOM 654 C CA . LEU A 1 84 ? -1.124 -0.418 4.394 1.00 94.12 84 LEU A CA 1
ATOM 655 C C . LEU A 1 84 ? -0.753 0.710 3.447 1.00 94.12 84 LEU A C 1
ATOM 657 O O . LEU A 1 84 ? -1.570 1.093 2.616 1.00 94.12 84 LEU A O 1
ATOM 661 N N . ARG A 1 85 ? 0.491 1.176 3.520 1.00 94.75 85 ARG A N 1
ATOM 662 C CA . ARG A 1 85 ? 1.140 1.988 2.488 1.00 94.75 85 ARG A CA 1
ATOM 663 C C . ARG A 1 85 ? 2.404 1.272 2.029 1.00 94.75 85 ARG A C 1
ATOM 665 O O . ARG A 1 85 ? 3.263 0.969 2.853 1.00 94.75 85 ARG A O 1
ATOM 672 N N . ILE A 1 86 ? 2.519 1.017 0.730 1.00 95.50 86 ILE A N 1
ATOM 673 C CA . ILE A 1 86 ? 3.654 0.318 0.119 1.00 95.50 86 ILE A CA 1
ATOM 674 C C . ILE A 1 86 ? 4.239 1.190 -0.980 1.00 95.50 86 ILE A C 1
ATOM 676 O O . ILE A 1 86 ? 3.573 1.449 -1.979 1.00 95.50 86 ILE A O 1
ATOM 680 N N . SER A 1 87 ? 5.488 1.614 -0.820 1.00 94.38 87 SER A N 1
ATOM 681 C CA . SER A 1 87 ? 6.240 2.315 -1.864 1.00 94.38 87 SER A CA 1
ATOM 682 C C . SER A 1 87 ? 7.396 1.450 -2.349 1.00 94.38 87 SER A C 1
ATOM 684 O O . SER A 1 87 ? 8.047 0.790 -1.538 1.00 94.38 87 SER A O 1
ATOM 686 N N . VAL A 1 88 ? 7.637 1.450 -3.662 1.00 93.88 88 VAL A N 1
ATOM 687 C CA . VAL A 1 88 ? 8.678 0.646 -4.316 1.00 93.88 88 VAL A CA 1
ATOM 688 C C . VAL A 1 88 ? 9.629 1.567 -5.072 1.00 93.88 88 VAL A C 1
ATOM 690 O O . VAL A 1 88 ? 9.247 2.181 -6.068 1.00 93.88 88 VAL A O 1
ATOM 693 N N . GLY A 1 89 ? 10.868 1.655 -4.597 1.00 91.12 89 GLY A N 1
ATOM 694 C CA . GLY A 1 89 ? 11.955 2.390 -5.234 1.00 91.12 89 GLY A CA 1
ATOM 695 C C . GLY A 1 89 ? 12.743 1.529 -6.222 1.00 91.12 89 GLY A C 1
ATOM 696 O O . GLY A 1 89 ? 12.727 0.299 -6.158 1.00 91.12 89 GLY A O 1
ATOM 697 N N . GLY A 1 90 ? 13.453 2.179 -7.146 1.00 89.81 90 GLY A N 1
ATOM 698 C CA . GLY A 1 90 ? 14.374 1.509 -8.076 1.00 89.81 90 GLY A CA 1
ATOM 699 C C . GLY A 1 90 ? 13.726 0.847 -9.296 1.00 89.81 90 GLY A C 1
ATOM 700 O O . GLY A 1 90 ? 14.405 0.144 -10.042 1.00 89.81 90 GLY A O 1
ATOM 701 N N . ILE A 1 91 ? 12.429 1.067 -9.532 1.00 90.56 91 ILE A N 1
ATOM 702 C CA . ILE A 1 91 ? 11.729 0.646 -10.753 1.00 90.56 91 ILE A CA 1
ATOM 703 C C . ILE A 1 91 ? 11.251 1.904 -11.490 1.00 90.56 91 ILE A C 1
ATOM 705 O O . ILE A 1 91 ? 10.533 2.731 -10.923 1.00 90.56 91 ILE A O 1
ATOM 709 N N . ARG A 1 92 ? 11.687 2.059 -12.748 1.00 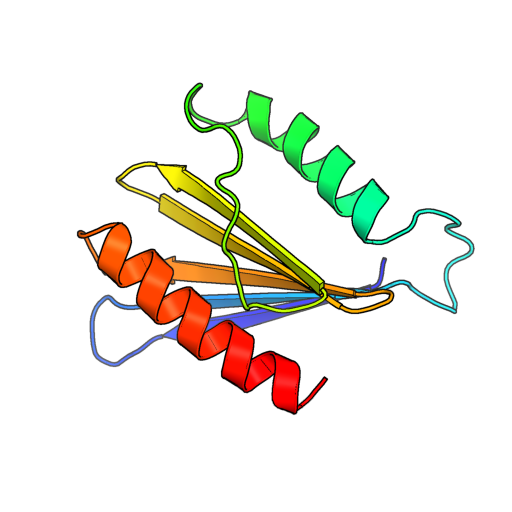87.31 92 ARG A N 1
ATOM 710 C CA . ARG A 1 92 ? 11.344 3.213 -13.598 1.00 87.31 92 ARG A CA 1
ATOM 711 C C . ARG A 1 92 ? 9.922 3.135 -14.141 1.00 87.31 92 ARG A C 1
ATOM 713 O O . ARG A 1 92 ? 9.233 4.146 -14.162 1.00 87.31 92 ARG A O 1
ATOM 720 N N . ASP A 1 93 ? 9.513 1.945 -14.567 1.00 90.94 93 ASP A N 1
ATOM 721 C CA . ASP A 1 93 ? 8.175 1.715 -15.095 1.00 90.94 93 ASP A CA 1
ATOM 722 C C . ASP A 1 93 ? 7.129 1.754 -13.973 1.00 90.94 93 ASP A C 1
ATOM 724 O O . ASP A 1 93 ? 7.233 1.046 -12.966 1.00 90.94 93 ASP A O 1
ATOM 728 N N . GLU A 1 94 ? 6.122 2.608 -14.129 1.00 90.62 94 GLU A N 1
ATOM 729 C CA . GLU A 1 94 ? 5.100 2.791 -13.105 1.00 90.62 94 GLU A CA 1
ATOM 730 C C . GLU A 1 94 ? 4.208 1.556 -12.962 1.00 90.62 94 GLU A C 1
ATOM 732 O O . GLU A 1 94 ? 3.890 1.153 -11.842 1.00 90.62 94 GLU A O 1
ATOM 737 N N . GLN A 1 95 ? 3.829 0.926 -14.072 1.00 91.81 95 GLN A N 1
ATOM 738 C CA . GLN A 1 95 ? 2.934 -0.222 -14.042 1.00 91.81 95 GLN A CA 1
ATOM 739 C C . GLN A 1 95 ? 3.595 -1.419 -13.346 1.00 91.81 95 GLN A C 1
ATOM 741 O O . GLN A 1 95 ? 2.955 -2.105 -12.546 1.00 91.81 95 GLN A O 1
ATOM 746 N N . ALA A 1 96 ? 4.902 -1.602 -13.535 1.00 93.50 96 ALA A N 1
ATOM 747 C CA . ALA A 1 96 ? 5.722 -2.559 -12.807 1.00 93.50 96 ALA A CA 1
ATOM 748 C C . ALA A 1 96 ? 5.822 -2.225 -11.309 1.00 93.50 96 ALA A C 1
ATOM 750 O O . ALA A 1 96 ? 5.757 -3.140 -10.480 1.00 93.50 96 ALA A O 1
ATOM 751 N N . ARG A 1 97 ? 5.921 -0.941 -10.922 1.00 93.69 97 ARG A N 1
ATOM 752 C CA . ARG A 1 97 ? 5.834 -0.538 -9.502 1.00 93.69 97 ARG A CA 1
ATOM 753 C C . ARG A 1 97 ? 4.479 -0.891 -8.902 1.00 93.69 97 ARG A C 1
ATOM 755 O O . ARG A 1 97 ? 4.445 -1.488 -7.827 1.00 93.69 97 ARG A O 1
ATOM 762 N N . ILE A 1 98 ? 3.385 -0.573 -9.596 1.00 94.12 98 ILE A N 1
ATOM 763 C CA . ILE A 1 98 ? 2.016 -0.878 -9.158 1.00 94.12 98 ILE A CA 1
ATOM 764 C C . ILE A 1 98 ? 1.834 -2.389 -9.002 1.00 94.12 98 ILE A C 1
ATOM 766 O O . ILE A 1 98 ? 1.361 -2.842 -7.961 1.00 94.12 98 ILE A O 1
ATOM 770 N N . ALA A 1 99 ? 2.246 -3.182 -9.994 1.00 95.31 99 ALA A N 1
ATOM 771 C CA . ALA A 1 99 ? 2.138 -4.638 -9.957 1.00 95.31 99 ALA A CA 1
ATOM 772 C C . ALA A 1 99 ? 2.935 -5.240 -8.788 1.00 95.31 99 ALA A C 1
ATOM 774 O O . ALA A 1 99 ? 2.415 -6.075 -8.045 1.00 95.31 99 ALA A O 1
ATOM 775 N N . THR A 1 100 ? 4.165 -4.762 -8.570 1.00 95.31 100 THR A N 1
ATOM 776 C CA . THR A 1 100 ? 5.018 -5.205 -7.456 1.00 95.31 100 THR A CA 1
ATOM 777 C C . THR A 1 100 ? 4.396 -4.835 -6.107 1.00 95.31 100 THR A C 1
ATOM 779 O O . THR A 1 100 ? 4.279 -5.682 -5.221 1.00 95.31 100 THR A O 1
ATOM 782 N N . ALA A 1 101 ? 3.927 -3.592 -5.955 1.00 95.75 101 ALA A N 1
ATOM 783 C CA . ALA A 1 101 ? 3.253 -3.135 -4.744 1.00 95.75 101 ALA A CA 1
ATOM 784 C C . ALA A 1 101 ? 1.964 -3.928 -4.472 1.00 95.75 101 ALA A C 1
ATOM 786 O O . ALA A 1 101 ? 1.716 -4.314 -3.332 1.00 95.75 101 ALA A O 1
ATOM 787 N N . LYS A 1 102 ? 1.177 -4.238 -5.512 1.00 96.38 102 LYS A N 1
ATOM 788 C CA . LYS A 1 102 ? -0.041 -5.056 -5.425 1.00 96.38 102 LYS A CA 1
ATOM 789 C C . LYS A 1 102 ? 0.262 -6.474 -4.948 1.00 96.38 102 LYS A C 1
ATOM 791 O O . LYS A 1 102 ? -0.403 -6.956 -4.033 1.00 96.38 102 LYS A O 1
ATOM 796 N N . ALA A 1 103 ? 1.276 -7.125 -5.515 1.00 96.44 103 ALA A N 1
ATOM 797 C CA . ALA A 1 103 ? 1.696 -8.455 -5.079 1.00 96.44 103 ALA A CA 1
ATOM 798 C C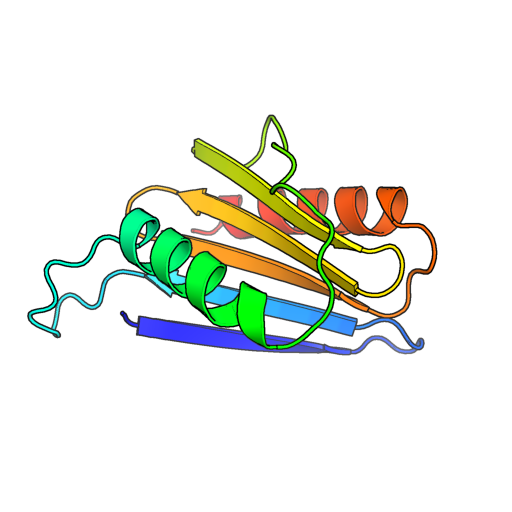 . ALA A 1 103 ? 2.122 -8.459 -3.599 1.00 96.44 103 ALA A C 1
ATOM 800 O O . ALA A 1 103 ? 1.700 -9.326 -2.831 1.00 96.44 103 ALA A O 1
ATOM 801 N N . MET A 1 104 ? 2.888 -7.448 -3.175 1.00 95.31 104 MET A N 1
ATOM 802 C CA . MET A 1 104 ? 3.297 -7.293 -1.777 1.00 95.31 104 MET A CA 1
ATOM 803 C C . MET A 1 104 ? 2.117 -7.009 -0.846 1.00 95.31 104 MET A C 1
ATOM 805 O O . MET A 1 104 ? 2.047 -7.604 0.227 1.00 95.31 104 MET A O 1
ATOM 809 N N . ALA A 1 105 ? 1.167 -6.165 -1.253 1.00 96.12 105 ALA A N 1
ATOM 810 C CA . ALA A 1 105 ? -0.037 -5.894 -0.472 1.00 96.12 105 ALA A CA 1
ATOM 811 C C . ALA A 1 105 ? -0.860 -7.165 -0.267 1.00 96.12 105 ALA A C 1
ATOM 813 O O . ALA A 1 105 ? -1.243 -7.463 0.857 1.00 96.12 105 ALA A O 1
ATOM 814 N N . LEU A 1 106 ? -1.071 -7.960 -1.318 1.00 95.75 106 LEU A N 1
ATOM 815 C CA . LEU A 1 106 ? -1.779 -9.236 -1.211 1.00 95.75 106 LEU A CA 1
ATOM 816 C C . LEU A 1 106 ? -1.080 -10.208 -0.253 1.00 95.75 106 LEU A C 1
ATOM 818 O O . LEU A 1 106 ? -1.747 -10.885 0.527 1.00 95.75 106 LEU A O 1
ATOM 822 N N . ALA A 1 107 ? 0.252 -10.272 -0.281 1.00 94.81 107 ALA A N 1
ATOM 823 C CA . ALA A 1 107 ? 1.019 -11.113 0.633 1.00 94.81 107 ALA A CA 1
ATOM 824 C C . ALA A 1 107 ? 0.966 -10.611 2.086 1.00 94.81 107 ALA A C 1
ATOM 826 O O . ALA A 1 107 ? 0.793 -11.415 3.001 1.00 94.81 107 ALA A O 1
ATOM 827 N N . ALA A 1 108 ? 1.092 -9.299 2.301 1.00 93.00 108 ALA A N 1
ATOM 828 C CA . ALA A 1 108 ? 1.028 -8.682 3.623 1.00 93.00 108 ALA A CA 1
ATOM 829 C C . ALA A 1 108 ? -0.364 -8.839 4.241 1.00 93.00 108 ALA A C 1
ATOM 831 O O . ALA A 1 108 ? -0.486 -9.287 5.374 1.00 93.00 108 ALA A O 1
ATOM 832 N N . LEU A 1 109 ? -1.413 -8.560 3.465 1.00 91.31 109 LEU A N 1
ATOM 833 C CA . LEU A 1 109 ? -2.797 -8.687 3.903 1.00 91.31 109 LEU A CA 1
ATOM 834 C C . LEU A 1 109 ? -3.144 -10.126 4.299 1.00 91.31 109 LEU A C 1
ATOM 836 O O . LEU A 1 109 ? -3.921 -10.320 5.211 1.00 91.31 109 LEU A O 1
ATOM 840 N N . LYS A 1 110 ? -2.559 -11.175 3.718 1.00 91.25 110 LYS A N 1
ATOM 841 C CA . LYS A 1 110 ? -2.819 -12.551 4.201 1.00 91.25 110 LYS A CA 1
ATOM 842 C C . LYS A 1 110 ? -2.386 -12.804 5.654 1.00 91.25 110 LYS A C 1
ATOM 844 O O . LYS A 1 110 ? -2.776 -13.817 6.220 1.00 91.25 110 LYS A O 1
ATOM 849 N N . ARG A 1 111 ? -1.555 -11.932 6.228 1.00 88.44 111 ARG A N 1
ATOM 850 C CA . ARG A 1 111 ? -0.975 -12.069 7.573 1.00 88.44 111 ARG A CA 1
ATOM 851 C C . ARG A 1 111 ? -1.523 -11.044 8.572 1.00 88.44 111 ARG A C 1
ATOM 853 O O . ARG A 1 111 ? -1.040 -11.007 9.699 1.00 88.44 111 ARG A O 1
ATOM 860 N N . LEU A 1 112 ? -2.460 -10.201 8.134 1.00 81.75 112 LEU A N 1
ATOM 861 C CA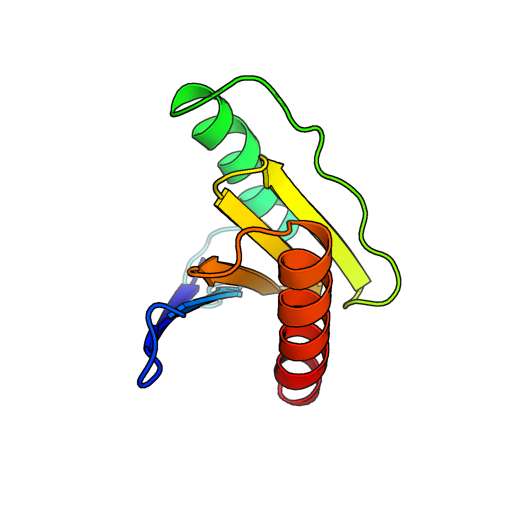 . LEU A 1 112 ? -3.056 -9.097 8.887 1.00 81.75 112 LEU A CA 1
ATOM 862 C C . LEU A 1 112 ? -4.566 -9.285 8.956 1.00 81.75 112 LEU A C 1
ATOM 864 O O . LEU A 1 112 ? -5.099 -9.213 10.075 1.00 81.75 112 LEU A O 1
#

Mean predicted aligned error: 6.58 Å

Radius of gyration: 13.99 Å; Cα contacts (8 Å, |Δi|>4): 193; chains: 1; bounding box: 34×34×39 Å

pLDDT: mean 83.26, std 14.99, range [39.0, 96.44]

Solvent-accessible surface area (backbone atoms only — not comparable to full-atom values): 6362 Å² total; per-residue (Å²): 108,43,74,50,76,49,78,44,78,54,103,53,81,34,34,37,41,45,34,44,37,27,60,29,92,91,47,95,66,86,65,46,40,70,56,52,50,54,53,50,56,67,59,51,64,79,75,65,75,95,63,58,80,68,41,77,39,85,95,36,70,83,46,25,30,39,40,53,50,72,86,51,47,34,36,36,32,31,49,92,60,26,35,40,37,33,29,58,46,70,55,72,53,53,68,61,36,52,52,52,37,49,54,49,48,54,58,52,56,75,78,106

Secondary structure (DSSP, 8-state):
-EEEEEEEE-SSS-EEEEEEEE--TTS-----HHHHHHHHHHHHTTTS-S----EE-TTSSSEEEEEE-SS-EEEEEEETTEEEEEEEES---HHHHHHHHHHHHHHHHTT-

Foldseek 3Di:
DDKDWDKDDDPDQKIKIKMKDFDDPPDPDPQAQVNVVVVVVVVCVPPDDPDDDFDWDPDFEPTKTWDDDQQWIWIWHDHDRMIMTMTMPDDRGPVVRVVVRRVVRNVVVVVD

Sequence (112 aa):
MLTSQCFFGTSTARSVSLTVTRANPAGGSTLSPRAYRRQQFHRDEHEKERDTEARLIAGVGEEAYWTGNRFAGALYALRGDMFLRISVGGIRDEQARIATAKAMALAALKRL